Protein AF-A0A6G0W795-F1 (afdb_monomer_lite)

Secondary structure (DSSP, 8-state):
-TTGGG-TTHHHHHHHHHHHTT---S--TT-TT--HHHHHTTTT---SHHHHHHHHHHHTTTSSTTSS---HHHHHHHHHHHHHHHHH-

Foldseek 3Di:
DVVLVPDPCLVVLVVLVCVLVVHDDPDCPPPVPPDPVNSVLCNLPDNDPVLVVVLVVVCVVVPDPDDPPDDPVRSSVVSSVSSVVSSVD

pLDDT: mean 81.99, std 9.73, range [53.22, 93.81]

Radius of gyration: 13.91 Å; chains: 1; bounding box: 31×28×34 Å

Structure (mmCIF, N/CA/C/O backbone):
data_AF-A0A6G0W795-F1
#
_entry.id   AF-A0A6G0W795-F1
#
loop_
_atom_site.group_PDB
_atom_site.id
_atom_site.type_symbol
_atom_site.label_atom_id
_atom_site.label_alt_id
_atom_site.label_comp_id
_atom_site.label_asym_id
_atom_site.label_entity_id
_atom_site.label_seq_id
_atom_site.pdbx_PDB_ins_code
_atom_site.Cartn_x
_atom_site.Cartn_y
_atom_site.Cartn_z
_atom_site.occupancy
_atom_site.B_iso_or_equiv
_atom_site.auth_seq_id
_atom_site.auth_comp_id
_atom_site.auth_asym_id
_atom_site.auth_atom_id
_atom_site.pdbx_PDB_model_num
ATOM 1 N N . MET A 1 1 ? -15.241 10.003 -14.543 1.00 53.22 1 MET A N 1
ATOM 2 C CA . MET A 1 1 ? -14.158 9.778 -13.553 1.00 53.22 1 MET A CA 1
ATOM 3 C C . MET A 1 1 ? -14.037 10.947 -12.562 1.00 53.22 1 MET A C 1
ATOM 5 O O . MET A 1 1 ? -12.976 11.533 -12.426 1.00 53.22 1 MET A O 1
ATOM 9 N N . GLN A 1 2 ? -15.103 11.308 -11.840 1.00 60.12 2 GLN A N 1
ATOM 10 C CA . GLN A 1 2 ? -15.091 12.474 -10.931 1.00 60.12 2 GLN A CA 1
ATOM 11 C C . GLN A 1 2 ? -14.461 12.172 -9.552 1.00 60.12 2 GLN A C 1
ATOM 13 O O . GLN A 1 2 ? -14.225 13.081 -8.759 1.00 60.12 2 GLN A O 1
ATOM 18 N N . VAL A 1 3 ? -14.224 10.887 -9.263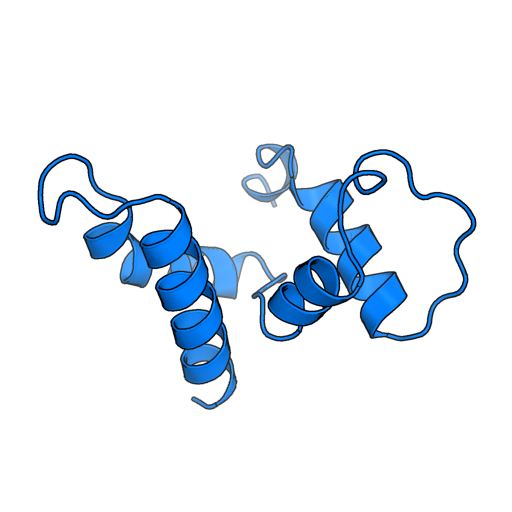 1.00 61.94 3 VAL A N 1
ATOM 19 C CA . VAL A 1 3 ? -13.675 10.388 -7.992 1.00 61.94 3 VAL A CA 1
ATOM 20 C C . VAL A 1 3 ? -12.146 10.432 -7.989 1.00 61.94 3 VAL A C 1
ATOM 22 O O . VAL A 1 3 ? -11.560 10.916 -7.027 1.00 61.94 3 VAL A O 1
ATOM 25 N N . LEU A 1 4 ? -11.496 10.011 -9.081 1.00 66.00 4 LEU A N 1
ATOM 26 C CA . LEU A 1 4 ? -10.028 10.001 -9.183 1.00 66.00 4 LEU A CA 1
ATOM 27 C C . LEU A 1 4 ? -9.441 11.417 -9.174 1.00 66.00 4 LEU A C 1
ATOM 29 O O . LEU A 1 4 ? -8.450 11.662 -8.500 1.00 66.00 4 LEU A O 1
ATOM 33 N N . SER A 1 5 ? -10.109 12.376 -9.825 1.00 68.44 5 SER A N 1
ATOM 34 C CA . SER A 1 5 ? -9.686 13.784 -9.844 1.00 68.44 5 SER A CA 1
ATOM 35 C C . SER A 1 5 ? -9.750 14.472 -8.476 1.00 68.44 5 SER A C 1
ATOM 37 O O . SER A 1 5 ? -9.216 15.563 -8.320 1.00 68.44 5 SER A O 1
ATOM 39 N N . LYS A 1 6 ? -10.442 13.874 -7.496 1.00 74.75 6 LYS A N 1
ATOM 40 C CA . LYS A 1 6 ? -10.534 14.373 -6.115 1.00 74.75 6 LYS A CA 1
ATOM 41 C C . LYS A 1 6 ? -9.589 13.647 -5.160 1.00 74.75 6 LYS A C 1
ATOM 43 O O . LYS A 1 6 ? -9.545 14.010 -3.990 1.00 74.75 6 LYS A O 1
ATOM 48 N N . ASN A 1 7 ? -8.880 12.620 -5.627 1.00 77.81 7 ASN A N 1
ATOM 49 C CA . ASN A 1 7 ? -7.927 11.886 -4.814 1.00 77.81 7 ASN A CA 1
ATOM 50 C C . ASN A 1 7 ? -6.519 12.461 -5.048 1.00 77.81 7 ASN A C 1
ATOM 52 O O . ASN A 1 7 ? -5.903 12.133 -6.064 1.00 77.81 7 ASN A O 1
ATOM 56 N N . PRO A 1 8 ? -5.994 13.302 -4.136 1.00 78.38 8 PRO A N 1
ATOM 57 C CA . PRO A 1 8 ? -4.673 13.906 -4.303 1.00 78.38 8 PRO A CA 1
ATOM 58 C C . PRO A 1 8 ? -3.548 12.862 -4.349 1.00 78.38 8 PRO A C 1
ATOM 60 O O . PRO A 1 8 ? -2.532 13.104 -4.988 1.00 78.38 8 PRO A O 1
ATOM 63 N N . GLY A 1 9 ? -3.749 11.681 -3.750 1.00 83.50 9 GLY A N 1
ATOM 64 C CA . GLY A 1 9 ? -2.777 10.586 -3.77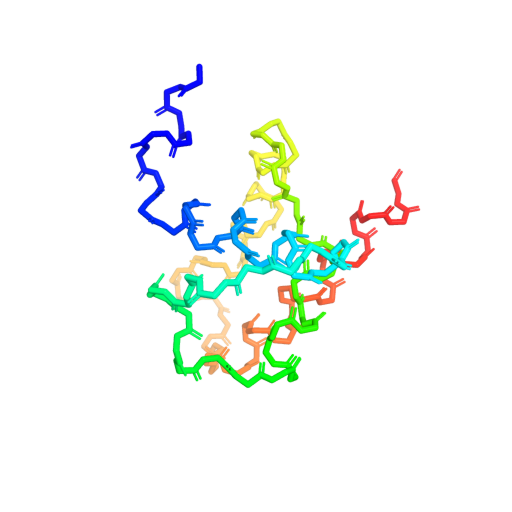5 1.00 83.50 9 GLY A CA 1
ATOM 65 C C . GLY A 1 9 ? -2.819 9.725 -5.040 1.00 83.50 9 GLY A C 1
ATOM 66 O O . GLY A 1 9 ? -2.039 8.786 -5.170 1.00 83.50 9 GLY A O 1
ATOM 67 N N . TYR A 1 10 ? -3.721 10.005 -5.988 1.00 84.62 10 TYR A N 1
ATOM 68 C CA . TYR A 1 10 ? -3.835 9.201 -7.206 1.00 84.62 10 TYR A CA 1
ATOM 69 C C . TYR A 1 10 ? -2.583 9.293 -8.087 1.00 84.62 10 TYR A C 1
ATOM 71 O O . TYR A 1 10 ? -2.121 8.273 -8.592 1.00 84.62 10 TYR A O 1
ATOM 79 N N . SER A 1 11 ? -1.996 10.486 -8.234 1.00 86.62 11 SER A N 1
ATOM 80 C CA . SER A 1 11 ? -0.755 10.672 -9.001 1.00 86.62 11 SER A CA 1
ATOM 81 C C . SER A 1 11 ? 0.404 9.863 -8.412 1.00 86.62 11 SER A C 1
ATOM 83 O O . SER A 1 11 ? 1.122 9.202 -9.159 1.00 86.62 11 SER A O 1
ATOM 85 N N . GLN A 1 12 ? 0.535 9.842 -7.082 1.00 89.81 12 GLN A N 1
ATOM 86 C CA . GLN A 1 12 ? 1.533 9.039 -6.368 1.00 89.81 12 GLN A CA 1
ATOM 87 C C . GLN A 1 12 ? 1.322 7.538 -6.619 1.00 89.81 12 GLN A C 1
ATOM 89 O O . GLN A 1 12 ? 2.269 6.829 -6.946 1.00 89.81 12 GLN A O 1
ATOM 94 N N . ILE A 1 13 ? 0.076 7.053 -6.540 1.00 88.81 13 ILE A N 1
ATOM 95 C CA . ILE A 1 13 ? -0.257 5.638 -6.792 1.00 88.81 13 ILE A CA 1
ATOM 96 C C . ILE A 1 13 ? 0.090 5.222 -8.227 1.00 88.81 13 ILE A C 1
ATOM 98 O O . ILE A 1 13 ? 0.601 4.122 -8.434 1.00 88.81 13 ILE A O 1
ATOM 102 N N . ILE A 1 14 ? -0.149 6.087 -9.217 1.00 87.81 14 ILE A N 1
ATOM 103 C CA . ILE A 1 14 ? 0.223 5.807 -10.610 1.00 87.81 14 ILE A CA 1
ATOM 104 C C . ILE A 1 14 ? 1.743 5.693 -10.765 1.00 87.81 14 ILE A C 1
ATOM 106 O O . ILE A 1 14 ? 2.204 4.741 -11.393 1.00 87.81 14 ILE A O 1
ATOM 110 N N . LYS A 1 15 ? 2.524 6.582 -10.135 1.00 90.81 15 LYS A N 1
ATOM 111 C CA . LYS A 1 15 ? 3.995 6.482 -10.131 1.00 90.81 15 LYS A CA 1
ATOM 112 C C . LYS A 1 15 ? 4.471 5.169 -9.502 1.00 90.81 15 LYS A C 1
ATOM 114 O O . LYS A 1 15 ? 5.275 4.454 -10.094 1.00 90.81 15 LYS A O 1
ATOM 119 N N . ILE A 1 16 ? 3.915 4.804 -8.345 1.00 92.38 16 ILE A N 1
ATOM 120 C CA . ILE A 1 16 ? 4.217 3.535 -7.663 1.00 92.38 16 ILE A CA 1
ATOM 121 C C . ILE A 1 16 ? 3.901 2.332 -8.568 1.00 92.38 16 ILE A C 1
ATOM 123 O O . ILE A 1 16 ? 4.689 1.391 -8.640 1.00 92.38 16 ILE A O 1
ATOM 127 N N . CYS A 1 17 ? 2.781 2.364 -9.295 1.00 90.62 17 CYS A N 1
ATOM 128 C CA . CYS A 1 17 ? 2.417 1.310 -10.242 1.00 90.62 17 CYS A CA 1
ATOM 129 C C . CYS A 1 17 ? 3.414 1.189 -11.403 1.00 90.62 17 CYS A C 1
ATOM 131 O O . CYS A 1 17 ? 3.746 0.068 -11.795 1.00 90.62 17 CYS A O 1
ATOM 133 N N . GLY A 1 18 ? 3.903 2.314 -11.932 1.00 91.44 18 GLY A N 1
ATOM 134 C CA . GLY A 1 18 ? 4.951 2.332 -12.954 1.00 91.44 18 GLY A CA 1
ATOM 135 C C . GLY A 1 18 ? 6.221 1.638 -12.459 1.00 91.44 18 GLY A C 1
ATOM 136 O O . GLY A 1 18 ? 6.689 0.685 -13.085 1.00 91.44 18 GLY A O 1
ATOM 137 N N . ILE A 1 19 ? 6.697 2.010 -11.264 1.00 92.19 19 ILE A N 1
ATOM 138 C CA . ILE A 1 19 ? 7.868 1.387 -10.621 1.00 92.19 19 ILE A CA 1
ATOM 139 C C . ILE A 1 19 ? 7.669 -0.126 -10.451 1.00 92.19 19 ILE A C 1
ATOM 141 O O . ILE A 1 19 ? 8.538 -0.916 -10.815 1.00 92.19 19 ILE A O 1
ATOM 145 N N . LEU A 1 20 ? 6.510 -0.551 -9.937 1.00 92.12 20 LEU A N 1
ATOM 146 C CA . LEU A 1 20 ? 6.186 -1.970 -9.740 1.00 92.12 20 LEU A CA 1
ATOM 147 C C . LEU A 1 20 ? 6.082 -2.758 -11.055 1.00 92.12 20 LEU A C 1
ATOM 149 O O . LEU A 1 20 ? 6.284 -3.973 -11.053 1.00 92.12 20 LEU A O 1
ATOM 153 N N . SER A 1 21 ? 5.787 -2.076 -12.162 1.00 91.50 21 SER A N 1
ATOM 154 C CA . SER A 1 21 ? 5.737 -2.653 -13.511 1.00 91.50 21 SER A CA 1
ATOM 155 C C . SER A 1 21 ? 7.109 -2.676 -14.199 1.00 91.50 21 SER A C 1
ATOM 157 O O . SER A 1 21 ? 7.237 -3.237 -15.286 1.00 91.50 21 SER A O 1
ATOM 159 N N . GLY A 1 22 ? 8.141 -2.107 -13.564 1.00 90.69 22 GLY A N 1
ATOM 160 C CA . GLY A 1 22 ? 9.500 -2.021 -14.099 1.00 90.69 22 GLY A CA 1
ATOM 161 C C . GLY A 1 22 ? 9.747 -0.807 -14.996 1.00 90.69 22 GLY A C 1
ATOM 162 O O . GLY A 1 22 ? 10.739 -0.791 -15.725 1.00 90.69 22 GLY A O 1
ATOM 163 N N . GLU A 1 23 ? 8.872 0.202 -14.971 1.00 91.00 23 GLU A N 1
ATOM 164 C CA . GLU A 1 23 ? 9.123 1.461 -15.671 1.00 91.00 23 GLU A CA 1
ATOM 165 C C . GLU A 1 23 ? 10.294 2.207 -15.021 1.00 91.00 23 GLU A C 1
ATOM 167 O O . GLU A 1 23 ? 10.387 2.329 -13.799 1.00 91.00 23 GLU A O 1
ATOM 172 N N . ILE A 1 24 ? 11.202 2.718 -15.854 1.00 80.19 24 ILE A N 1
ATOM 173 C CA . ILE A 1 24 ? 12.348 3.508 -15.403 1.00 80.19 24 ILE A CA 1
ATOM 174 C C . ILE A 1 24 ? 11.960 4.983 -15.501 1.00 80.19 24 ILE A C 1
ATOM 176 O O . ILE A 1 24 ? 11.980 5.569 -16.584 1.00 80.19 24 ILE A O 1
ATOM 180 N N . SER A 1 25 ? 11.609 5.583 -14.366 1.00 79.31 25 SER A N 1
ATOM 181 C CA . SER A 1 25 ? 11.319 7.011 -14.241 1.00 79.31 25 SER A CA 1
ATOM 182 C C . SER A 1 25 ? 12.290 7.671 -13.267 1.00 79.31 25 SER A C 1
ATOM 184 O O . SER A 1 25 ? 12.468 7.200 -12.149 1.00 79.31 25 SER A O 1
ATOM 186 N N . ASN A 1 26 ? 12.879 8.799 -13.667 1.00 79.00 26 ASN A N 1
ATOM 187 C CA . ASN A 1 26 ? 13.704 9.627 -12.774 1.00 79.00 26 ASN A CA 1
ATOM 188 C C . ASN A 1 26 ? 12.868 10.635 -11.961 1.00 79.00 26 ASN A C 1
ATOM 190 O O . ASN A 1 26 ? 13.419 11.392 -11.164 1.00 79.00 26 ASN A O 1
ATOM 194 N N . ASP A 1 27 ? 11.554 10.672 -12.188 1.00 83.06 27 ASP A N 1
ATOM 195 C CA . ASP A 1 27 ? 10.605 11.499 -11.446 1.00 83.06 27 ASP A CA 1
ATOM 196 C C . ASP A 1 27 ? 10.107 10.739 -10.210 1.00 83.06 27 ASP A C 1
ATOM 198 O O . ASP A 1 27 ? 9.205 9.904 -10.296 1.00 83.06 27 ASP A O 1
ATOM 202 N N . ASN A 1 28 ? 10.698 11.066 -9.061 1.00 83.12 28 ASN A N 1
ATOM 203 C CA . ASN A 1 28 ? 10.298 10.550 -7.751 1.00 83.12 28 ASN A CA 1
ATOM 204 C C . ASN A 1 28 ? 9.475 11.569 -6.945 1.00 83.12 28 ASN A C 1
ATOM 206 O O . ASN A 1 28 ? 9.296 11.381 -5.744 1.00 83.12 28 ASN A O 1
ATOM 210 N N . GLU A 1 29 ? 8.978 12.641 -7.579 1.00 87.62 29 GLU A N 1
ATOM 211 C CA . GLU A 1 29 ? 8.269 13.706 -6.868 1.00 87.62 29 GLU A CA 1
ATOM 212 C C . GLU A 1 29 ? 7.014 13.162 -6.168 1.00 87.62 29 GLU A C 1
ATOM 214 O O . GLU A 1 29 ? 6.139 12.561 -6.809 1.00 87.62 29 GLU A O 1
ATOM 219 N N . GLY A 1 30 ? 6.915 13.378 -4.858 1.00 85.69 30 GLY A N 1
ATOM 220 C CA . GLY A 1 30 ? 5.816 12.914 -4.014 1.00 85.69 30 GLY A CA 1
ATOM 221 C C . GLY A 1 30 ? 5.932 11.464 -3.536 1.00 85.69 30 GLY A C 1
ATOM 222 O O . GLY A 1 30 ? 4.991 10.973 -2.916 1.00 85.69 30 GLY A O 1
ATOM 223 N N . ILE A 1 31 ? 7.029 10.759 -3.816 1.00 90.31 31 ILE A N 1
ATOM 224 C CA . ILE A 1 31 ? 7.301 9.408 -3.291 1.00 90.31 31 ILE A CA 1
ATOM 225 C C . ILE A 1 31 ? 8.716 9.277 -2.705 1.00 90.31 31 ILE A C 1
ATOM 227 O O . ILE A 1 31 ? 9.167 8.169 -2.432 1.00 90.31 31 ILE A O 1
ATOM 231 N N . GLU A 1 32 ? 9.413 10.393 -2.489 1.00 91.75 32 GLU A N 1
ATOM 232 C CA . GLU A 1 32 ? 10.815 10.446 -2.056 1.00 91.75 32 GLU A CA 1
ATOM 233 C C . GLU A 1 32 ? 11.040 9.809 -0.681 1.00 91.75 32 GLU A C 1
ATOM 235 O O . GLU A 1 32 ? 12.106 9.262 -0.411 1.00 91.75 32 GLU A O 1
ATOM 240 N N . GLU A 1 33 ? 10.031 9.879 0.186 1.00 91.12 33 GLU A N 1
ATOM 241 C CA . GLU A 1 33 ? 10.074 9.327 1.542 1.00 91.12 33 GLU A CA 1
ATOM 242 C C . GLU A 1 33 ? 9.738 7.827 1.590 1.00 91.12 33 GLU A C 1
ATOM 244 O O . GLU A 1 33 ? 9.886 7.200 2.640 1.00 91.12 33 GLU A O 1
ATOM 249 N N . LEU A 1 34 ? 9.281 7.233 0.478 1.00 90.94 34 LEU A N 1
ATOM 250 C CA . LEU A 1 34 ? 8.893 5.825 0.443 1.00 90.94 34 LEU A CA 1
ATOM 251 C C . LEU A 1 34 ? 10.113 4.923 0.287 1.00 90.94 34 LEU A C 1
ATOM 253 O O . LEU A 1 34 ? 10.891 5.028 -0.661 1.00 90.94 34 LEU A O 1
ATOM 257 N N . THR A 1 35 ? 10.236 3.956 1.191 1.00 93.81 35 THR A N 1
ATOM 258 C CA . THR A 1 35 ? 11.232 2.896 1.050 1.00 93.81 35 THR A CA 1
ATOM 259 C C . THR A 1 35 ? 10.793 1.874 -0.010 1.00 93.81 35 THR A C 1
ATOM 261 O O . THR A 1 35 ? 9.602 1.754 -0.314 1.00 93.81 35 THR A O 1
ATOM 264 N N . PRO A 1 36 ? 11.714 1.051 -0.547 1.00 91.62 36 PRO A N 1
ATOM 265 C CA . PRO A 1 36 ? 11.335 -0.069 -1.410 1.00 91.62 36 PRO A CA 1
ATOM 266 C C . PRO A 1 36 ? 10.322 -1.027 -0.758 1.00 91.62 36 PRO A C 1
ATOM 268 O O . PRO A 1 36 ? 9.478 -1.601 -1.447 1.00 91.62 36 PRO A O 1
ATOM 271 N N . GLU A 1 37 ? 10.372 -1.178 0.570 1.00 93.19 37 GLU A N 1
ATOM 272 C CA . GLU A 1 37 ? 9.402 -1.970 1.328 1.00 93.19 37 GLU A CA 1
ATOM 273 C C . GLU A 1 37 ? 8.008 -1.324 1.296 1.00 93.19 37 GLU A C 1
ATOM 275 O O . GLU A 1 37 ? 7.018 -2.009 1.019 1.00 93.19 37 GLU A O 1
ATOM 280 N N . ASP A 1 38 ? 7.925 -0.003 1.469 1.00 92.50 38 ASP A N 1
ATOM 281 C CA . ASP A 1 38 ? 6.667 0.739 1.352 1.00 92.50 38 ASP A CA 1
ATOM 282 C C . ASP A 1 38 ? 6.072 0.627 -0.051 1.00 92.50 38 ASP A C 1
ATOM 284 O O . ASP A 1 38 ? 4.887 0.332 -0.188 1.00 92.50 38 ASP A O 1
ATOM 288 N N . ILE A 1 39 ? 6.894 0.777 -1.095 1.00 92.81 39 ILE A N 1
ATOM 289 C CA . ILE A 1 39 ? 6.479 0.622 -2.499 1.00 92.81 39 ILE A CA 1
ATOM 290 C C . ILE A 1 39 ? 5.923 -0.789 -2.739 1.00 92.81 39 ILE A C 1
ATOM 292 O O . ILE A 1 39 ? 4.863 -0.951 -3.350 1.00 92.81 39 ILE A O 1
ATOM 296 N N . SER A 1 40 ? 6.584 -1.821 -2.205 1.00 92.88 40 SER A N 1
ATOM 297 C CA . SER A 1 40 ? 6.156 -3.215 -2.373 1.00 92.88 40 SER A CA 1
ATOM 298 C C . SER A 1 40 ? 4.763 -3.498 -1.790 1.00 92.88 40 SER A C 1
ATOM 300 O O . SER A 1 40 ? 4.028 -4.341 -2.315 1.00 92.88 40 SER A O 1
ATOM 302 N N . CYS A 1 41 ? 4.349 -2.749 -0.761 1.00 92.50 41 CYS A N 1
ATOM 303 C CA . CYS A 1 41 ? 3.036 -2.888 -0.132 1.00 92.50 41 CYS A CA 1
ATOM 304 C C . CYS A 1 41 ? 1.873 -2.513 -1.071 1.00 92.50 41 CYS A C 1
ATOM 306 O O . CYS A 1 41 ? 0.745 -2.962 -0.858 1.00 92.50 41 CYS A O 1
ATOM 308 N N . PHE A 1 42 ? 2.128 -1.738 -2.131 1.00 91.31 42 PHE A N 1
ATO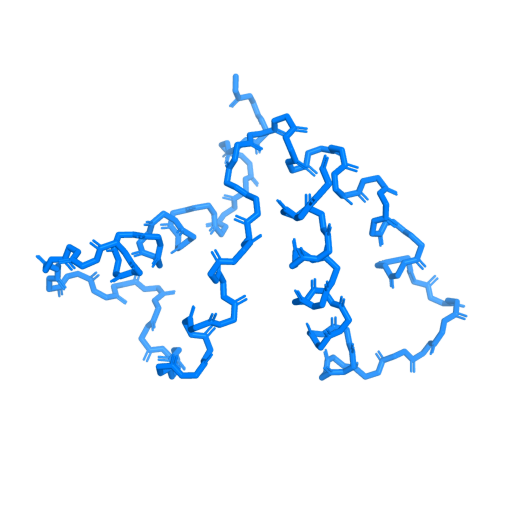M 309 C CA . PHE A 1 42 ? 1.118 -1.328 -3.114 1.00 91.31 42 PHE A CA 1
ATOM 310 C C . PHE A 1 42 ? 0.911 -2.336 -4.251 1.00 91.31 42 PHE A C 1
ATOM 312 O O . PHE A 1 42 ? 0.035 -2.126 -5.086 1.00 91.31 42 PHE A O 1
ATOM 319 N N . LYS A 1 43 ? 1.643 -3.459 -4.270 1.00 91.12 43 LYS A N 1
ATOM 320 C CA . LYS A 1 43 ? 1.582 -4.479 -5.335 1.00 91.12 43 LYS A CA 1
ATOM 321 C C . LYS A 1 43 ? 0.170 -4.947 -5.701 1.00 91.12 43 LYS A C 1
ATOM 323 O O . LYS A 1 43 ? -0.084 -5.269 -6.855 1.00 91.12 43 LYS A O 1
ATOM 328 N N . TYR A 1 44 ? -0.731 -5.002 -4.724 1.00 89.50 44 TYR A N 1
ATOM 329 C CA . TYR A 1 44 ? -2.114 -5.458 -4.911 1.00 89.50 44 TYR A CA 1
ATOM 330 C C . TYR A 1 44 ? -3.139 -4.336 -4.705 1.00 89.50 44 TYR A C 1
ATOM 332 O O . TYR A 1 44 ? -4.325 -4.610 -4.525 1.00 89.50 44 TYR A O 1
ATOM 340 N N . ALA A 1 45 ? -2.696 -3.076 -4.658 1.00 87.25 45 ALA A N 1
ATOM 341 C CA . ALA A 1 45 ? -3.592 -1.948 -4.460 1.00 87.25 45 ALA A CA 1
ATOM 342 C C . ALA A 1 45 ? -4.523 -1.788 -5.679 1.00 87.25 45 ALA A C 1
ATOM 344 O O . ALA A 1 45 ? -4.051 -1.797 -6.816 1.00 87.25 45 ALA A O 1
ATOM 345 N N . PRO A 1 46 ? -5.842 -1.623 -5.477 1.00 80.75 46 PRO A N 1
ATOM 346 C CA . PRO A 1 46 ? -6.762 -1.385 -6.580 1.00 80.75 46 PRO A CA 1
ATOM 347 C C . PRO A 1 46 ? -6.561 0.030 -7.139 1.00 80.75 46 PRO A C 1
ATOM 349 O O . PRO A 1 46 ? -6.659 1.011 -6.404 1.00 80.75 46 PRO A O 1
ATOM 352 N N . ILE A 1 47 ? -6.309 0.134 -8.445 1.00 77.31 47 ILE A N 1
ATOM 353 C CA . ILE A 1 47 ? -6.073 1.414 -9.144 1.00 77.31 47 ILE A CA 1
ATOM 354 C C . ILE A 1 47 ? -7.319 1.855 -9.932 1.00 77.31 47 ILE A C 1
ATOM 356 O O . ILE A 1 47 ? -7.549 3.047 -10.142 1.00 77.31 47 ILE A O 1
ATOM 360 N N . VAL A 1 48 ? -8.174 0.908 -10.333 1.00 74.25 48 VAL A N 1
ATOM 361 C CA . VAL A 1 48 ? -9.389 1.189 -11.109 1.00 74.25 48 VAL A CA 1
ATOM 362 C C . VAL A 1 48 ? -10.488 1.727 -10.190 1.00 74.25 48 VAL A C 1
ATOM 364 O O . VAL A 1 48 ? -10.767 1.155 -9.138 1.00 74.25 48 VAL A O 1
ATOM 367 N N . SER A 1 49 ? -11.162 2.811 -10.591 1.00 65.88 49 SER A N 1
ATOM 368 C CA . SER A 1 49 ? -12.158 3.495 -9.747 1.00 65.88 49 SER A CA 1
ATOM 369 C C . SER A 1 49 ? -13.291 2.588 -9.258 1.00 65.88 49 SER A C 1
ATOM 371 O O . SER A 1 49 ? -13.734 2.732 -8.122 1.00 65.88 49 SER A O 1
ATOM 373 N N . CYS A 1 50 ? -13.740 1.640 -10.086 1.00 66.69 50 CYS A N 1
ATOM 374 C CA . CYS A 1 50 ? -14.783 0.680 -9.711 1.00 66.69 50 CYS A CA 1
ATOM 375 C C . CYS A 1 50 ? -14.327 -0.244 -8.569 1.00 66.69 50 CYS A C 1
ATOM 377 O O . CYS A 1 50 ? -15.076 -0.479 -7.617 1.00 66.69 50 CYS A O 1
ATOM 379 N N . ASP A 1 51 ? -13.082 -0.722 -8.630 1.00 70.31 51 ASP A N 1
ATOM 380 C CA . ASP A 1 51 ? -12.499 -1.596 -7.608 1.00 70.31 51 ASP A CA 1
ATOM 381 C C . ASP A 1 51 ? -12.185 -0.824 -6.332 1.00 70.31 51 ASP A C 1
ATOM 383 O O . ASP A 1 51 ? -12.382 -1.339 -5.229 1.00 70.31 51 ASP A O 1
ATOM 387 N N . ILE A 1 52 ? -11.771 0.436 -6.473 1.00 72.19 52 ILE A N 1
ATOM 388 C CA . ILE A 1 52 ? -11.598 1.369 -5.362 1.00 72.19 52 ILE A CA 1
ATOM 389 C C . ILE A 1 52 ? -12.933 1.538 -4.628 1.00 72.19 52 ILE A C 1
ATOM 391 O O . ILE A 1 52 ? -13.002 1.255 -3.438 1.00 72.19 52 ILE A O 1
ATOM 395 N N . GLU A 1 53 ? -14.024 1.911 -5.298 1.00 74.69 53 GLU A N 1
ATOM 396 C CA . GLU A 1 53 ? -15.322 2.119 -4.631 1.00 74.69 53 GLU A CA 1
ATOM 397 C C . GLU A 1 53 ? -15.826 0.857 -3.911 1.00 74.69 53 GLU A C 1
ATOM 399 O O . GLU A 1 53 ? -16.256 0.914 -2.750 1.00 74.69 53 GLU A O 1
ATOM 404 N N . ARG A 1 54 ? -15.708 -0.308 -4.562 1.00 75.81 54 ARG A N 1
ATOM 405 C CA . ARG A 1 54 ? -16.084 -1.599 -3.971 1.00 75.81 54 ARG A CA 1
ATOM 406 C C . ARG A 1 54 ? -15.221 -1.948 -2.756 1.00 75.81 54 ARG A C 1
ATOM 408 O O . ARG A 1 54 ? -15.750 -2.421 -1.747 1.00 75.81 54 ARG A O 1
ATOM 415 N N . SER A 1 55 ? -13.916 -1.697 -2.828 1.00 74.38 55 SER A N 1
ATOM 416 C CA . SER A 1 55 ? -12.962 -1.977 -1.748 1.00 74.38 55 SER A CA 1
ATOM 417 C C . SER A 1 55 ? -13.131 -1.014 -0.574 1.00 74.38 55 SER A C 1
ATOM 419 O O . SER A 1 55 ? -13.197 -1.446 0.573 1.00 74.38 55 SER A O 1
ATOM 421 N N . PHE A 1 56 ? -13.328 0.280 -0.832 1.00 74.19 56 PHE A N 1
ATOM 422 C CA . PHE A 1 56 ? -13.573 1.281 0.209 1.00 74.19 56 PHE A CA 1
ATOM 423 C C . PHE A 1 56 ? -14.862 1.009 0.991 1.00 74.19 56 PHE A C 1
ATOM 425 O O . PHE A 1 56 ? -14.907 1.243 2.199 1.00 74.19 56 PHE A O 1
ATOM 432 N N . SER A 1 57 ? -15.895 0.448 0.349 1.00 79.06 57 SER A N 1
ATOM 433 C CA . SER A 1 57 ? -17.088 -0.024 1.063 1.00 79.06 57 SER A CA 1
ATOM 434 C C . SER A 1 57 ? -16.751 -1.121 2.085 1.00 79.06 57 SER A C 1
ATOM 436 O O . SER A 1 57 ? -17.214 -1.057 3.227 1.00 79.06 57 SER A O 1
ATOM 438 N N . LYS A 1 58 ? -15.871 -2.071 1.726 1.00 77.25 58 LYS A N 1
ATOM 439 C CA . LYS A 1 58 ? -15.371 -3.114 2.643 1.00 77.25 58 LYS A CA 1
ATOM 440 C C . LYS A 1 58 ? -14.517 -2.514 3.768 1.00 77.25 58 LYS A C 1
ATOM 442 O O . LYS A 1 58 ? -14.681 -2.886 4.929 1.00 77.25 58 LYS A O 1
ATOM 447 N N . TYR A 1 59 ? -13.658 -1.545 3.446 1.00 77.44 59 TYR A N 1
ATOM 448 C CA . TYR A 1 59 ? -12.741 -0.906 4.402 1.00 77.44 59 TYR A CA 1
ATOM 449 C C . TYR A 1 59 ? -13.420 0.091 5.338 1.00 77.44 59 TYR A C 1
ATOM 451 O O . TYR A 1 59 ? -12.845 0.480 6.352 1.00 77.44 59 TYR A O 1
ATOM 459 N N . LYS A 1 60 ? -14.669 0.469 5.059 1.00 79.25 60 LYS A N 1
ATOM 460 C CA . LYS A 1 60 ? -15.444 1.428 5.854 1.00 79.25 60 LYS A CA 1
ATOM 461 C C . LYS A 1 60 ? -15.580 1.028 7.324 1.00 79.25 60 LYS A C 1
ATOM 463 O O . LYS A 1 60 ? -15.767 1.893 8.169 1.00 79.25 60 LYS A O 1
ATOM 468 N N . SER A 1 61 ? -15.532 -0.265 7.646 1.00 75.75 61 SER A N 1
ATOM 469 C CA . SER A 1 61 ? -15.572 -0.751 9.033 1.00 75.75 61 SER A CA 1
ATOM 470 C C . SER A 1 61 ? -14.244 -0.549 9.774 1.00 75.75 61 SER A C 1
ATOM 472 O O . SER A 1 61 ? -14.267 -0.328 10.983 1.00 75.75 61 SER A O 1
ATOM 474 N N . MET A 1 62 ? -13.121 -0.591 9.051 1.00 76.25 62 MET A N 1
ATOM 475 C CA . MET A 1 62 ? -11.765 -0.369 9.560 1.00 76.25 62 MET A CA 1
ATOM 476 C C . MET A 1 62 ? -11.429 1.123 9.661 1.00 76.25 62 MET A C 1
ATOM 478 O O . MET A 1 62 ? -10.826 1.539 10.640 1.00 76.25 62 MET A O 1
ATOM 482 N N . LEU A 1 63 ? -11.829 1.916 8.661 1.00 76.00 63 LEU A N 1
ATOM 483 C CA . LEU A 1 63 ? -11.509 3.346 8.547 1.00 76.00 63 LEU A CA 1
ATOM 484 C C . LEU A 1 63 ? -12.494 4.267 9.286 1.00 76.00 63 LEU A C 1
ATOM 486 O O . LEU A 1 63 ? -12.334 5.481 9.262 1.00 76.00 63 LEU A O 1
ATOM 490 N N . ARG A 1 64 ? -13.554 3.720 9.894 1.00 75.00 64 ARG A N 1
ATOM 491 C CA . ARG A 1 64 ? -14.474 4.506 10.729 1.00 75.00 64 ARG A CA 1
ATOM 492 C C . ARG A 1 64 ? -13.802 4.855 12.052 1.00 75.00 64 ARG A C 1
ATOM 494 O O . ARG A 1 64 ? -13.313 3.958 12.740 1.00 75.00 64 ARG A O 1
ATOM 501 N N . ASP A 1 65 ? -13.925 6.115 12.452 1.00 66.06 65 ASP A N 1
ATOM 502 C CA . ASP A 1 65 ? -13.544 6.562 13.788 1.00 66.06 65 ASP A CA 1
ATOM 503 C C . ASP A 1 65 ? -14.224 5.697 14.869 1.00 66.06 65 ASP A C 1
ATOM 505 O O . ASP A 1 65 ? -15.402 5.334 14.766 1.00 66.06 65 ASP A O 1
ATOM 509 N N . ASN A 1 66 ? -13.475 5.373 15.927 1.00 59.31 66 ASN A N 1
ATOM 510 C CA . ASN A 1 66 ? -13.976 4.848 17.207 1.00 59.31 66 ASN A CA 1
ATOM 511 C C . ASN A 1 66 ? -14.449 3.385 17.327 1.00 59.31 66 ASN A C 1
ATOM 513 O O . ASN A 1 66 ? -15.054 3.060 18.347 1.00 59.31 66 ASN A O 1
ATOM 517 N N . ARG A 1 67 ? -14.174 2.454 16.397 1.0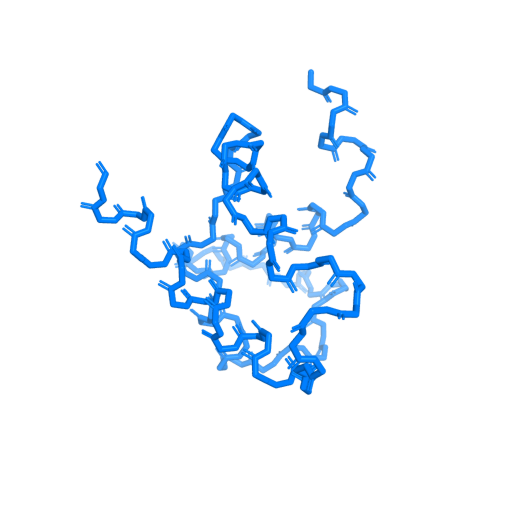0 60.22 67 ARG A N 1
ATOM 518 C CA . ARG A 1 67 ? -14.543 1.029 16.637 1.00 60.22 67 ARG A CA 1
ATOM 519 C C . ARG A 1 67 ? -13.431 0.100 17.115 1.00 60.22 67 ARG A C 1
ATOM 521 O O . ARG A 1 67 ? -13.763 -0.927 17.701 1.00 60.22 67 ARG A O 1
ATOM 528 N N . ARG A 1 68 ? -12.152 0.394 16.848 1.00 64.69 68 ARG A N 1
ATOM 529 C CA . ARG A 1 68 ? -11.049 -0.544 17.160 1.00 64.69 68 ARG A CA 1
ATOM 530 C C . ARG A 1 68 ? -9.736 0.072 17.658 1.00 64.69 68 ARG A C 1
ATOM 532 O O . ARG A 1 68 ? -8.801 -0.696 17.829 1.00 64.69 68 ARG A O 1
ATOM 539 N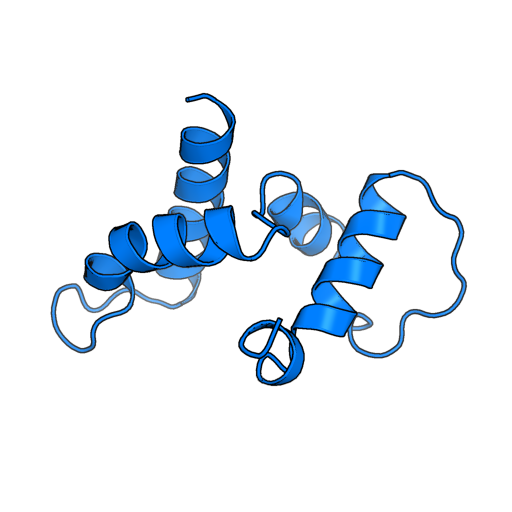 N . SER A 1 69 ? -9.666 1.394 17.879 1.00 73.19 69 SER A N 1
ATOM 540 C CA . SER A 1 69 ? -8.447 2.113 18.325 1.00 73.19 69 SER A CA 1
ATOM 541 C C . SER A 1 69 ? -7.160 1.507 17.743 1.00 73.19 69 SER A C 1
ATOM 543 O O . SER A 1 69 ? -6.273 1.074 18.477 1.00 73.19 69 SER A O 1
ATOM 545 N N . LEU A 1 70 ? -7.127 1.343 16.416 1.00 79.44 70 LEU A N 1
ATOM 546 C CA . LEU A 1 70 ? -5.984 0.743 15.744 1.00 79.44 70 LEU A CA 1
ATOM 547 C C . LEU A 1 70 ? -4.916 1.813 15.568 1.00 79.44 70 LEU A C 1
ATOM 549 O O . LEU A 1 70 ? -5.184 2.856 14.978 1.00 79.44 70 LEU A O 1
ATOM 553 N N . GLU A 1 71 ? -3.704 1.507 16.020 1.00 87.00 71 GLU A N 1
ATOM 554 C CA . GLU A 1 71 ? -2.513 2.246 15.612 1.00 87.00 71 GLU A CA 1
ATOM 555 C C . GLU A 1 71 ? -2.386 2.260 14.085 1.00 87.00 71 GLU A C 1
ATOM 557 O O . GLU A 1 71 ? -2.784 1.307 13.404 1.00 87.00 71 GLU A O 1
ATOM 562 N N . PHE A 1 72 ? -1.791 3.321 13.544 1.00 84.12 72 PHE A N 1
ATOM 563 C CA . PHE A 1 72 ? -1.638 3.492 12.098 1.00 84.12 72 PHE A CA 1
ATOM 564 C C . PHE A 1 72 ? -0.937 2.295 11.436 1.00 84.12 72 PHE A C 1
ATOM 566 O O . PHE A 1 72 ?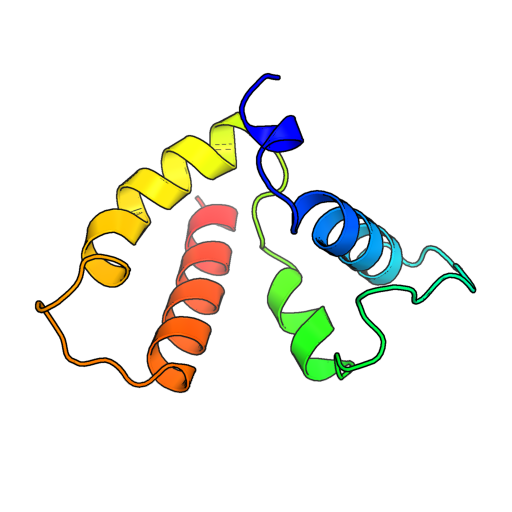 -1.392 1.798 10.406 1.00 84.12 72 PHE A O 1
ATOM 573 N N . GLU A 1 73 ? 0.098 1.755 12.083 1.00 88.00 73 GLU A N 1
ATOM 574 C CA . GLU A 1 73 ? 0.790 0.530 11.660 1.00 88.00 73 GLU A CA 1
ATOM 575 C C . GLU A 1 73 ? -0.156 -0.671 11.507 1.00 88.00 73 GLU A C 1
ATOM 577 O O . GLU A 1 73 ? -0.085 -1.427 10.535 1.00 88.00 73 GLU A O 1
ATOM 582 N N . ASN A 1 74 ? -1.110 -0.827 12.426 1.00 88.12 74 ASN A N 1
ATOM 583 C CA . ASN A 1 74 ? -2.085 -1.913 12.361 1.00 88.12 74 ASN A CA 1
ATOM 584 C C . ASN A 1 74 ? -3.069 -1.709 11.203 1.00 88.12 74 ASN A C 1
ATOM 586 O O . ASN A 1 74 ? -3.428 -2.675 10.525 1.00 88.12 74 ASN A O 1
ATOM 590 N N . ILE A 1 75 ? -3.471 -0.460 10.940 1.00 87.06 75 ILE A N 1
ATOM 591 C CA . ILE A 1 75 ? -4.315 -0.108 9.790 1.00 87.06 75 ILE A CA 1
ATOM 592 C C . ILE A 1 75 ? -3.571 -0.404 8.484 1.00 87.06 75 ILE A C 1
ATOM 594 O O . ILE A 1 75 ? -4.138 -1.062 7.612 1.00 87.06 75 ILE A O 1
ATOM 598 N N . LYS A 1 76 ? -2.299 0.003 8.367 1.00 88.25 76 LYS A N 1
ATOM 599 C CA . LYS A 1 76 ? -1.443 -0.263 7.199 1.00 88.25 76 LYS A CA 1
ATOM 600 C C . LYS A 1 76 ? -1.388 -1.762 6.896 1.00 88.25 76 LYS A C 1
ATOM 602 O O . LYS A 1 76 ? -1.735 -2.183 5.793 1.00 88.25 76 LYS A O 1
ATOM 607 N N . ARG A 1 77 ? -1.050 -2.587 7.894 1.00 89.56 77 ARG A N 1
ATOM 608 C CA . ARG A 1 77 ? -0.976 -4.055 7.751 1.00 89.56 77 ARG A CA 1
ATOM 609 C C . ARG A 1 77 ? -2.308 -4.669 7.326 1.00 89.56 77 ARG A C 1
ATOM 611 O O . ARG A 1 77 ? -2.348 -5.524 6.438 1.00 89.56 77 ARG A O 1
ATOM 618 N N . HIS A 1 78 ? -3.406 -4.231 7.941 1.00 89.06 78 HIS A N 1
ATOM 619 C CA . HIS A 1 78 ? -4.733 -4.749 7.622 1.00 89.06 78 HIS A CA 1
ATOM 620 C C . HIS A 1 78 ? -5.175 -4.354 6.209 1.00 89.06 78 HIS A C 1
ATOM 622 O O . HIS A 1 78 ? -5.734 -5.179 5.483 1.00 89.06 78 HIS A O 1
ATOM 628 N N . PHE A 1 79 ? -4.874 -3.124 5.792 1.00 88.12 79 PHE A N 1
ATOM 629 C CA . PHE A 1 79 ? -5.163 -2.630 4.452 1.00 88.12 79 PHE A CA 1
ATOM 630 C C . PHE A 1 79 ? -4.412 -3.428 3.381 1.00 88.12 79 PHE A C 1
ATOM 632 O O . PHE A 1 79 ? -5.048 -3.968 2.478 1.00 88.12 79 PHE A O 1
ATOM 639 N N . VAL A 1 80 ? -3.090 -3.594 3.524 1.00 90.69 80 VAL A N 1
ATOM 640 C CA . VAL A 1 80 ? -2.259 -4.371 2.580 1.00 90.69 80 VAL A CA 1
ATOM 641 C C . VAL A 1 80 ? -2.770 -5.809 2.448 1.00 90.69 80 VAL A C 1
ATOM 643 O O . VAL A 1 80 ? -2.958 -6.308 1.337 1.00 90.69 80 VAL A O 1
ATOM 646 N N . THR A 1 81 ? -3.085 -6.452 3.576 1.00 90.31 81 THR A N 1
ATOM 647 C CA . THR A 1 81 ? -3.645 -7.816 3.597 1.00 90.31 81 THR A CA 1
ATOM 648 C C . THR A 1 81 ? -4.988 -7.890 2.867 1.00 90.31 81 THR A C 1
ATOM 650 O O . THR A 1 81 ? -5.250 -8.827 2.112 1.00 90.31 81 THR A O 1
ATOM 653 N N . SER A 1 82 ? -5.846 -6.887 3.059 1.00 87.19 82 SER A N 1
ATOM 654 C CA . SER A 1 82 ? -7.174 -6.856 2.444 1.00 87.19 82 SER A CA 1
ATOM 655 C C . SER A 1 82 ? -7.125 -6.605 0.934 1.00 87.19 82 SER A C 1
ATOM 657 O O . SER A 1 82 ? -7.940 -7.165 0.195 1.00 87.19 82 SER A O 1
ATOM 659 N N . CYS A 1 83 ? -6.158 -5.810 0.469 1.00 87.94 83 CYS A N 1
ATOM 660 C CA . CYS A 1 83 ? -5.875 -5.614 -0.951 1.00 87.94 83 CYS A CA 1
ATOM 661 C C . CYS A 1 83 ? -5.432 -6.924 -1.609 1.00 87.94 83 CYS A C 1
ATOM 663 O O . CYS A 1 83 ? -6.002 -7.316 -2.624 1.00 87.94 83 CYS A O 1
ATOM 665 N N . TRP A 1 84 ? -4.503 -7.659 -0.984 1.00 90.00 84 TRP A N 1
ATOM 666 C CA . TRP A 1 84 ? -4.099 -8.981 -1.471 1.00 90.00 84 TRP A CA 1
ATOM 667 C C . TRP A 1 84 ? -5.284 -9.948 -1.561 1.00 90.00 84 TRP A C 1
ATOM 669 O O . TRP A 1 84 ? -5.497 -10.559 -2.605 1.00 90.00 84 TRP A O 1
ATOM 679 N N . TYR A 1 85 ? -6.104 -10.039 -0.510 1.00 87.88 85 TYR A N 1
ATOM 680 C CA . TYR A 1 85 ? -7.276 -10.918 -0.519 1.00 87.88 85 TYR A CA 1
ATOM 681 C C . TYR A 1 85 ? -8.285 -10.524 -1.607 1.00 87.88 85 TYR A C 1
ATOM 683 O O . TYR A 1 85 ? -8.865 -11.387 -2.260 1.00 87.88 85 TYR A O 1
ATOM 691 N N . SER A 1 86 ? -8.487 -9.223 -1.828 1.00 84.62 86 SER A N 1
ATOM 692 C CA . SER A 1 86 ? -9.396 -8.727 -2.867 1.00 84.62 86 SER A CA 1
ATOM 693 C C . SER A 1 86 ? -8.866 -8.955 -4.281 1.00 84.62 86 SER A C 1
ATOM 695 O O . SER A 1 86 ? -9.675 -9.083 -5.183 1.00 84.62 86 SER A O 1
ATOM 697 N N . PHE A 1 87 ? -7.547 -9.029 -4.475 1.00 82.81 87 PHE A N 1
ATOM 698 C CA . PHE A 1 87 ? -6.936 -9.376 -5.761 1.00 82.81 87 PHE A CA 1
ATOM 699 C C . PHE A 1 87 ? -7.079 -10.872 -6.106 1.00 82.81 87 PHE A C 1
ATOM 701 O O . PHE A 1 87 ? -7.089 -11.230 -7.278 1.00 82.81 87 PHE A O 1
ATOM 708 N N . GLN A 1 88 ? -7.180 -11.753 -5.104 1.00 79.81 88 GLN A N 1
ATOM 709 C CA . GLN A 1 88 ? -7.319 -13.205 -5.308 1.00 79.81 88 GLN A CA 1
ATOM 710 C C . GLN A 1 88 ? -8.757 -13.667 -5.622 1.00 79.81 88 GLN A C 1
ATOM 712 O O . GLN A 1 88 ? -8.934 -14.821 -6.008 1.00 79.81 88 GLN A O 1
ATOM 717 N N . ASN A 1 89 ? -9.772 -12.818 -5.417 1.00 65.81 89 ASN A N 1
ATOM 718 C CA . ASN A 1 89 ? -11.198 -13.144 -5.585 1.00 65.81 89 ASN A CA 1
ATOM 719 C C . ASN A 1 89 ? -11.818 -12.378 -6.752 1.00 65.81 89 ASN A C 1
ATOM 721 O O . ASN A 1 89 ? -12.698 -12.956 -7.424 1.00 65.81 89 ASN A O 1
#

Sequence (89 aa):
MQVLSKNPGYSQIIKICGILSGEISNDNEGIEELTPEDISCFKYAPIVSCDIERSFSKYKSMLRDNRRSLEFENIKRHFVTSCWYSFQN

Organism: Aphis craccivora (NCBI:txid307492)